Protein AF-A0A9C9Z7B1-F1 (afdb_monomer_lite)

Radius of gyration: 22.85 Å; chains: 1; bounding box: 45×32×53 Å

Foldseek 3Di:
DDPPDQWDWDQDPVRDIDTDRDDDPVVVVVVVVVVVVVVVVVVVVVVVVVVVVDPPPVVVPD

Sequence (62 aa):
MTLLDTRYTIETPEGIDLALCPAGPVPRALAYLVDFLLRAAILVALFFLTSWAGGLGEAGML

pLDDT: mean 84.84, std 15.46, range [47.06, 98.75]

Secondary structure (DSSP, 8-state):
-------EEEE-TTS-EEEE----HHHHHHHHHHHHHHHHHHHHHHHHHHHHTT-TTTTTT-

Structure (mmCIF, N/CA/C/O backbone):
data_AF-A0A9C9Z7B1-F1
#
_entry.id   AF-A0A9C9Z7B1-F1
#
loop_
_atom_site.group_PDB
_atom_site.id
_atom_site.type_symbol
_atom_site.label_atom_id
_atom_site.label_alt_id
_atom_site.label_comp_id
_atom_site.label_asym_id
_atom_site.label_entity_id
_atom_site.label_seq_id
_atom_site.pdbx_PDB_ins_code
_atom_site.Cartn_x
_atom_site.Cartn_y
_atom_site.Cartn_z
_atom_site.occupancy
_atom_site.B_iso_or_equiv
_atom_site.auth_seq_id
_atom_site.auth_comp_id
_atom_site.auth_asym_id
_atom_site.auth_atom_id
_atom_site.pdbx_PDB_model_num
ATOM 1 N N . MET A 1 1 ? -13.582 -12.131 26.984 1.00 47.06 1 MET A N 1
ATOM 2 C CA . MET A 1 1 ? -12.743 -11.085 26.361 1.00 47.06 1 MET A CA 1
ATOM 3 C C . MET A 1 1 ? -12.944 -11.160 24.861 1.00 47.06 1 MET A C 1
ATOM 5 O O . MET A 1 1 ? -12.420 -12.073 24.242 1.00 47.06 1 MET A O 1
ATOM 9 N N . THR A 1 2 ? -13.731 -10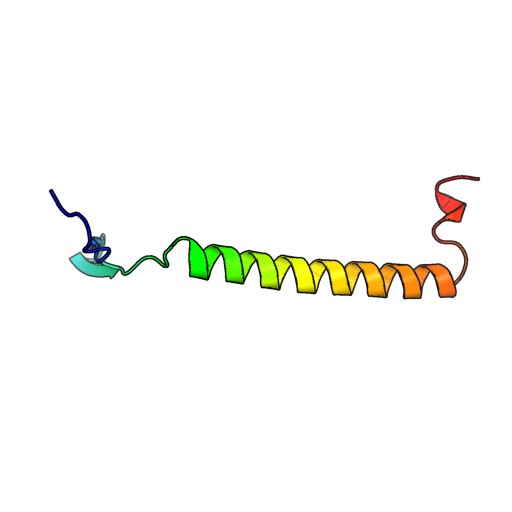.263 24.278 1.00 52.00 2 THR A N 1
ATOM 10 C CA . THR A 1 2 ? -13.825 -10.136 22.817 1.00 52.00 2 THR A CA 1
ATOM 11 C C . THR A 1 2 ? -13.547 -8.687 22.469 1.00 52.00 2 THR A C 1
ATOM 13 O O . THR A 1 2 ? -14.442 -7.847 22.473 1.00 52.00 2 THR A O 1
ATOM 16 N N . LEU A 1 3 ? -12.273 -8.399 22.223 1.00 65.75 3 LEU A N 1
ATOM 17 C CA . LEU A 1 3 ? -11.791 -7.126 21.698 1.00 65.75 3 LEU A CA 1
ATOM 18 C C . LEU A 1 3 ? -12.057 -7.127 20.180 1.00 65.75 3 LEU A C 1
ATOM 20 O O . LEU A 1 3 ? -11.150 -7.269 19.370 1.00 65.75 3 LEU A O 1
ATOM 24 N N . LEU A 1 4 ? -13.345 -7.127 19.818 1.00 66.69 4 LEU A N 1
ATOM 25 C CA . LEU A 1 4 ? -13.836 -6.999 18.438 1.00 66.69 4 LEU A CA 1
ATOM 26 C C . LEU A 1 4 ? -14.106 -5.536 18.075 1.00 66.69 4 LEU A C 1
ATOM 28 O O . LEU A 1 4 ? -14.251 -5.216 16.898 1.00 66.69 4 LEU A O 1
ATOM 32 N N . ASP A 1 5 ? -14.177 -4.662 19.081 1.00 74.75 5 ASP A N 1
ATOM 33 C CA . ASP A 1 5 ? -14.238 -3.227 18.863 1.00 74.75 5 ASP A CA 1
ATOM 34 C C . ASP A 1 5 ? -12.831 -2.712 18.547 1.00 74.75 5 ASP A C 1
ATOM 36 O O . ASP A 1 5 ? -11.926 -2.764 19.381 1.00 74.75 5 ASP A O 1
ATOM 40 N N . THR A 1 6 ? -12.633 -2.275 17.306 1.00 79.25 6 THR A N 1
ATOM 41 C CA . THR A 1 6 ? -11.389 -1.646 16.850 1.00 79.25 6 THR A CA 1
ATOM 42 C C . THR A 1 6 ? -11.431 -0.127 16.988 1.00 79.25 6 THR A C 1
ATOM 44 O O . THR A 1 6 ? -10.497 0.544 16.549 1.00 79.25 6 THR A O 1
ATOM 47 N N . ARG A 1 7 ? -12.511 0.438 17.543 1.00 86.12 7 ARG A N 1
ATOM 48 C CA . ARG A 1 7 ? -12.619 1.870 17.800 1.00 86.12 7 ARG A CA 1
ATOM 49 C C . ARG A 1 7 ? -11.798 2.229 19.033 1.00 86.12 7 ARG A C 1
ATOM 51 O O . ARG A 1 7 ? -11.942 1.624 20.091 1.00 86.12 7 ARG A O 1
ATOM 58 N N . TYR A 1 8 ? -10.928 3.218 18.888 1.00 87.50 8 TYR A N 1
ATOM 59 C CA . TYR A 1 8 ? -10.054 3.689 19.954 1.00 87.50 8 TYR A CA 1
ATOM 60 C C . TYR A 1 8 ? -10.182 5.201 20.091 1.00 87.50 8 TYR A C 1
ATOM 62 O O . TYR A 1 8 ? -10.068 5.912 19.095 1.00 87.50 8 TYR A O 1
ATOM 70 N N . THR A 1 9 ? -10.424 5.687 21.305 1.00 92.31 9 THR A N 1
ATOM 71 C CA . THR A 1 9 ? -10.541 7.121 21.589 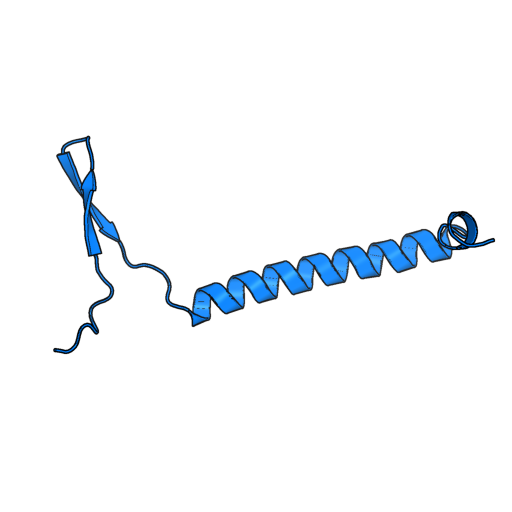1.00 92.31 9 THR A CA 1
ATOM 72 C C . THR A 1 9 ? -9.279 7.603 22.291 1.00 92.31 9 THR A C 1
ATOM 74 O O . THR A 1 9 ? -8.837 6.970 23.250 1.00 92.31 9 THR A O 1
ATOM 77 N N . ILE A 1 10 ? -8.703 8.704 21.807 1.00 92.31 10 ILE A N 1
ATOM 78 C CA . ILE A 1 10 ? -7.592 9.403 22.461 1.00 92.31 10 ILE A CA 1
ATOM 79 C C . ILE A 1 10 ? -7.937 10.861 22.697 1.00 92.31 10 ILE A C 1
ATOM 81 O O . ILE A 1 10 ? -8.441 11.524 21.797 1.00 92.31 10 ILE A O 1
ATOM 85 N N . GLU A 1 11 ? -7.576 11.361 23.869 1.00 94.75 11 GLU A N 1
ATOM 86 C CA . GLU A 1 11 ? -7.555 12.793 24.149 1.00 94.75 11 GLU A CA 1
ATOM 87 C C . GLU A 1 11 ? -6.312 13.403 23.502 1.00 94.75 11 GLU A C 1
ATOM 89 O O . GLU A 1 11 ? -5.187 12.929 23.715 1.00 94.75 11 GLU A O 1
ATOM 94 N N . THR A 1 12 ? -6.496 14.434 22.684 1.00 93.94 12 THR A N 1
ATOM 95 C CA . THR A 1 12 ? -5.372 15.185 22.122 1.00 93.94 12 THR A CA 1
ATOM 96 C C . THR A 1 12 ? -4.924 16.298 23.077 1.00 93.94 12 THR A C 1
ATOM 98 O O . THR A 1 12 ? -5.679 16.690 23.970 1.00 93.94 12 THR A O 1
ATOM 101 N N . PRO A 1 13 ? -3.702 16.847 22.928 1.00 94.69 13 PRO A N 1
ATOM 102 C CA . PRO A 1 13 ? -3.211 17.949 23.769 1.00 94.69 13 PRO A CA 1
ATOM 103 C C . PRO A 1 13 ? -4.100 19.204 23.774 1.00 94.69 13 PRO A C 1
ATOM 105 O O . PRO A 1 13 ? -4.013 20.027 24.681 1.00 94.69 13 PRO A O 1
ATOM 108 N N . GLU A 1 14 ? -4.952 19.352 22.765 1.00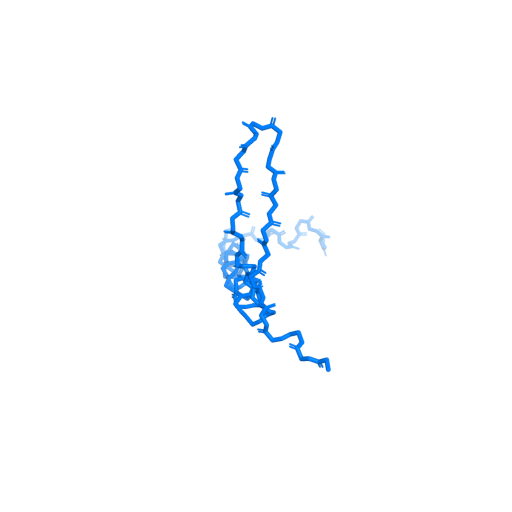 96.19 14 GLU A N 1
ATOM 109 C CA . GLU A 1 14 ? -5.931 20.423 22.598 1.00 96.19 14 GLU A CA 1
ATOM 110 C C . GLU A 1 14 ? -7.202 20.211 23.446 1.00 96.19 14 GLU A C 1
ATOM 112 O O . GLU A 1 14 ? -8.075 21.077 23.452 1.00 96.19 14 GLU A O 1
ATOM 117 N N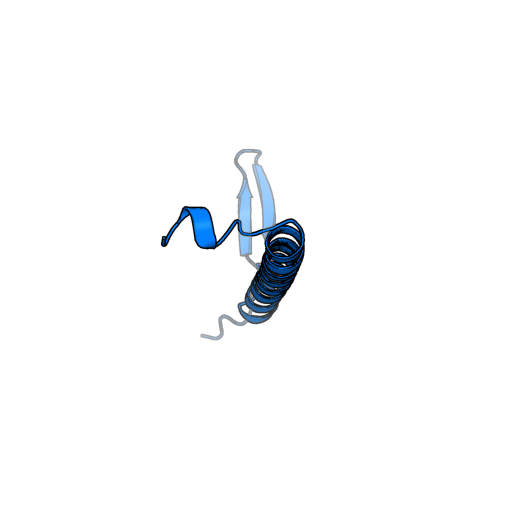 . GLY A 1 15 ? -7.306 19.089 24.169 1.00 93.44 15 GLY A N 1
ATOM 118 C CA . GLY A 1 15 ? -8.450 18.747 25.020 1.00 93.44 15 GLY A CA 1
ATOM 119 C C . GLY A 1 15 ? -9.682 18.293 24.236 1.00 93.44 15 GLY A C 1
ATOM 120 O O . GLY A 1 15 ? -10.804 18.557 24.669 1.00 93.44 15 GLY A O 1
ATOM 121 N N . ILE A 1 16 ? -9.477 17.689 23.060 1.00 94.38 16 ILE A N 1
ATOM 122 C CA . ILE A 1 16 ? -10.545 17.101 22.246 1.00 94.38 16 ILE A CA 1
ATOM 123 C C . ILE A 1 16 ? -10.344 15.590 22.084 1.00 94.38 16 ILE A C 1
ATOM 125 O O . ILE A 1 16 ? -9.233 15.113 21.846 1.00 94.38 16 ILE A O 1
ATOM 129 N N . ASP A 1 17 ? -11.452 14.851 22.117 1.00 94.88 17 ASP A N 1
ATOM 130 C CA . ASP A 1 17 ? -11.482 13.410 21.880 1.00 94.88 17 ASP A CA 1
ATOM 131 C C . ASP A 1 17 ? -11.412 13.078 20.380 1.00 94.88 17 ASP A C 1
ATOM 133 O O . ASP A 1 17 ? -12.320 13.386 19.599 1.00 94.88 17 ASP A O 1
ATOM 137 N N . LEU A 1 18 ? -10.368 12.361 19.967 1.00 92.31 18 LEU A N 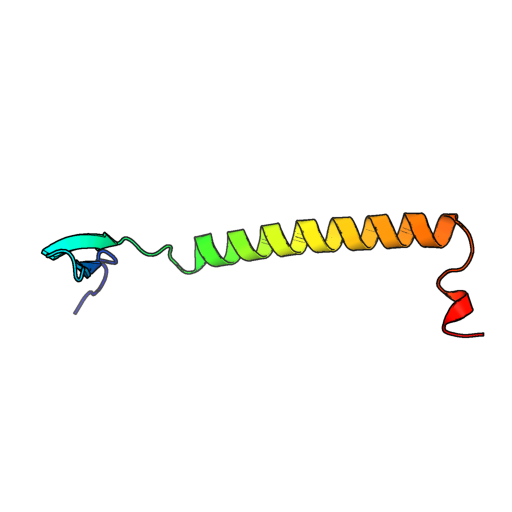1
ATOM 138 C CA . LEU A 1 18 ? -10.264 11.745 18.647 1.00 92.31 18 LEU A CA 1
ATOM 139 C C . LEU A 1 18 ? -10.671 10.274 18.700 1.00 92.31 18 LEU A C 1
ATOM 141 O O . LEU A 1 18 ? -9.945 9.424 19.214 1.00 92.31 18 LEU A O 1
ATOM 145 N N . ALA A 1 19 ? -11.802 9.955 18.072 1.00 91.94 19 ALA A N 1
ATOM 146 C CA . ALA A 1 19 ? -12.210 8.580 17.815 1.00 91.94 19 ALA A CA 1
ATOM 147 C C . ALA A 1 19 ? -11.563 8.053 16.523 1.00 91.94 19 ALA A C 1
ATOM 149 O O . ALA A 1 19 ? -11.905 8.471 15.416 1.00 91.94 19 ALA A O 1
ATOM 150 N N . LEU A 1 20 ? -10.653 7.095 16.666 1.00 90.69 20 LEU A N 1
ATOM 151 C CA . LEU A 1 20 ? -9.937 6.437 15.582 1.00 90.69 20 LEU A CA 1
ATOM 152 C C . LEU A 1 20 ? -10.537 5.060 15.294 1.00 90.69 20 LEU A C 1
ATOM 154 O O . LEU A 1 20 ? -10.860 4.299 16.203 1.00 90.69 20 LEU A O 1
ATOM 158 N N . CYS A 1 21 ? -10.597 4.712 14.012 1.00 90.25 21 CYS A N 1
ATOM 159 C CA . CYS A 1 21 ? -10.903 3.363 13.543 1.00 90.25 21 CYS A CA 1
ATOM 160 C C . CYS A 1 21 ? -9.752 2.901 12.642 1.00 90.25 21 CYS A C 1
ATOM 162 O O . CYS A 1 21 ? -9.820 3.086 11.423 1.00 90.25 21 CYS A O 1
ATOM 164 N N . PRO A 1 22 ? -8.655 2.367 13.211 1.00 88.25 22 PRO A N 1
ATOM 165 C CA . PRO A 1 22 ? -7.509 1.947 12.424 1.00 88.25 22 PRO A CA 1
ATOM 166 C C . PRO A 1 22 ? -7.922 0.920 11.371 1.00 88.25 22 PRO A C 1
ATOM 168 O O . PRO A 1 22 ? -8.614 -0.053 11.666 1.00 88.25 22 PRO A O 1
ATOM 171 N N . ALA A 1 23 ? -7.449 1.108 10.140 1.00 91.25 23 ALA A N 1
ATOM 172 C CA . ALA A 1 23 ? -7.640 0.122 9.089 1.00 91.25 23 ALA A CA 1
ATOM 173 C C . ALA A 1 23 ? -7.037 -1.226 9.524 1.00 91.25 23 ALA A C 1
ATOM 175 O O . ALA A 1 23 ? -5.900 -1.274 10.014 1.00 91.25 23 ALA A O 1
ATOM 176 N N . GLY A 1 24 ? -7.797 -2.308 9.340 1.00 90.69 24 GLY A N 1
ATOM 177 C CA . GLY A 1 24 ? -7.348 -3.667 9.635 1.00 90.69 24 GLY A CA 1
ATOM 178 C C . GLY A 1 24 ? -6.193 -4.134 8.734 1.00 90.69 24 GLY A C 1
ATOM 179 O O . GLY A 1 24 ? -5.765 -3.417 7.826 1.00 90.69 24 GLY A O 1
ATOM 180 N N . PRO A 1 25 ? -5.687 -5.361 8.938 1.00 92.88 25 PRO A N 1
ATOM 181 C CA . PRO A 1 25 ? -4.553 -5.882 8.173 1.00 92.88 25 PRO A CA 1
ATOM 182 C C . PRO A 1 25 ? -4.844 -5.999 6.669 1.00 92.88 25 PRO A C 1
ATOM 184 O O . PRO A 1 25 ? -3.976 -5.695 5.858 1.00 92.88 25 PRO A O 1
ATOM 187 N N . VAL A 1 26 ? -6.071 -6.372 6.285 1.00 95.62 26 VAL A N 1
ATOM 188 C CA . VAL A 1 26 ? -6.473 -6.550 4.877 1.00 95.62 26 VAL A CA 1
ATOM 189 C C . VAL A 1 26 ? -6.411 -5.246 4.068 1.00 95.62 26 VAL A C 1
ATOM 191 O O . VAL A 1 26 ? -5.674 -5.218 3.083 1.00 95.62 26 VAL A O 1
ATOM 194 N N . PRO A 1 27 ? -7.105 -4.149 4.444 1.00 95.50 27 PRO A N 1
ATOM 195 C CA . PRO A 1 27 ? -7.015 -2.897 3.690 1.00 95.50 27 PRO A CA 1
ATOM 196 C C . PRO A 1 27 ? -5.586 -2.336 3.642 1.00 95.50 27 PRO A C 1
ATOM 198 O O . PRO A 1 27 ? -5.197 -1.774 2.621 1.00 95.50 27 PRO A O 1
ATOM 201 N N . ARG A 1 28 ? -4.767 -2.545 4.688 1.00 95.81 28 ARG A N 1
ATOM 202 C CA . ARG A 1 28 ? -3.338 -2.180 4.659 1.00 95.81 28 ARG A CA 1
ATOM 203 C C . ARG A 1 28 ? -2.554 -3.007 3.642 1.00 95.81 28 ARG A C 1
ATOM 205 O O . ARG A 1 28 ? -1.805 -2.438 2.858 1.00 95.81 28 ARG A O 1
ATOM 212 N N . ALA A 1 29 ? -2.733 -4.328 3.627 1.00 98.19 29 ALA A N 1
ATOM 213 C CA . ALA A 1 29 ? -2.067 -5.209 2.670 1.00 98.19 29 ALA A CA 1
ATOM 214 C C . ALA A 1 29 ? -2.444 -4.872 1.219 1.00 98.19 29 ALA A C 1
ATOM 216 O O . ALA A 1 29 ? -1.576 -4.856 0.352 1.00 98.19 29 ALA A O 1
ATOM 217 N N . LEU A 1 30 ? -3.715 -4.543 0.964 1.00 98.44 30 LEU A N 1
ATOM 218 C CA . LEU A 1 30 ? -4.172 -4.099 -0.354 1.00 98.44 30 LEU A CA 1
ATOM 219 C C . LEU A 1 30 ? -3.531 -2.770 -0.768 1.00 98.44 30 LEU A C 1
ATOM 221 O O . LEU A 1 30 ? -3.102 -2.651 -1.912 1.00 98.44 30 LEU A O 1
ATOM 225 N N . ALA A 1 31 ? -3.408 -1.803 0.146 1.00 98.00 31 ALA A N 1
ATOM 226 C CA . ALA A 1 31 ? -2.710 -0.548 -0.137 1.00 98.00 31 ALA A CA 1
ATOM 227 C C . ALA A 1 31 ? -1.242 -0.798 -0.530 1.00 98.00 31 ALA A C 1
ATOM 229 O O . ALA A 1 31 ? -0.804 -0.343 -1.585 1.00 98.00 31 ALA A O 1
ATOM 230 N N . TYR A 1 32 ? -0.521 -1.622 0.242 1.00 98.19 32 TYR A N 1
ATOM 231 C CA . TYR A 1 32 ? 0.851 -2.018 -0.099 1.00 98.19 32 TYR A CA 1
ATOM 232 C C . TYR A 1 32 ? 0.945 -2.747 -1.440 1.00 98.19 32 TYR A C 1
ATOM 234 O O . TYR A 1 32 ? 1.890 -2.522 -2.194 1.00 98.19 32 TYR A O 1
ATOM 242 N N . LEU A 1 33 ? -0.016 -3.621 -1.748 1.00 98.62 33 LEU A N 1
ATOM 243 C CA . LEU A 1 33 ? -0.051 -4.339 -3.018 1.00 98.62 33 LEU A CA 1
ATOM 244 C C . LEU A 1 33 ? -0.211 -3.373 -4.194 1.00 98.62 33 LEU A C 1
ATOM 246 O O . LEU A 1 33 ? 0.490 -3.514 -5.191 1.00 98.62 33 LEU A O 1
ATOM 250 N N . VAL A 1 34 ? -1.092 -2.378 -4.075 1.00 98.50 34 VAL A N 1
ATOM 251 C CA . VAL A 1 34 ? -1.278 -1.350 -5.108 1.00 98.50 34 VAL A CA 1
ATOM 252 C C . VAL A 1 34 ? 0.007 -0.545 -5.305 1.00 98.50 34 VAL A C 1
ATOM 254 O O . VAL A 1 34 ? 0.464 -0.408 -6.440 1.00 98.50 34 VAL A O 1
ATOM 257 N N . ASP A 1 35 ? 0.638 -0.090 -4.219 1.00 98.12 35 ASP A N 1
ATOM 258 C CA . ASP A 1 35 ? 1.915 0.631 -4.283 1.00 98.12 35 ASP A CA 1
ATOM 259 C C . ASP A 1 35 ? 3.020 -0.212 -4.931 1.00 98.12 35 ASP A C 1
ATOM 261 O O . ASP A 1 35 ? 3.819 0.291 -5.725 1.00 98.12 35 ASP A O 1
ATOM 265 N N . PHE A 1 36 ? 3.073 -1.504 -4.601 1.00 98.56 36 PHE A N 1
ATOM 266 C CA . PHE A 1 36 ? 4.035 -2.444 -5.162 1.00 98.56 36 PHE A CA 1
ATOM 267 C C . PHE A 1 36 ? 3.805 -2.663 -6.659 1.00 98.56 36 PHE A C 1
ATOM 269 O O . PHE A 1 36 ? 4.753 -2.570 -7.435 1.00 98.56 36 PHE A O 1
ATOM 276 N N . LEU A 1 37 ? 2.560 -2.904 -7.077 1.00 98.75 37 LEU A N 1
ATOM 277 C CA . LEU A 1 37 ? 2.205 -3.122 -8.479 1.00 98.75 37 LEU A CA 1
ATOM 278 C C . LEU A 1 37 ? 2.492 -1.888 -9.330 1.00 98.75 37 LEU A C 1
ATOM 280 O O . LEU A 1 37 ? 3.068 -2.013 -10.409 1.00 98.75 37 LEU A O 1
ATOM 284 N N . LEU A 1 38 ? 2.154 -0.697 -8.833 1.00 98.56 38 LEU A N 1
ATOM 285 C CA . LEU A 1 38 ? 2.443 0.549 -9.533 1.00 98.56 38 LEU A CA 1
ATOM 286 C C . LEU A 1 38 ? 3.954 0.757 -9.682 1.00 98.56 38 LEU A C 1
ATOM 288 O O . LEU A 1 38 ? 4.438 1.065 -10.770 1.00 98.56 38 LEU A O 1
ATOM 292 N N . ARG A 1 39 ? 4.720 0.537 -8.608 1.00 98.06 39 ARG A N 1
ATOM 293 C CA . ARG A 1 39 ? 6.182 0.676 -8.631 1.00 98.06 39 ARG A CA 1
ATOM 294 C C . ARG A 1 39 ? 6.838 -0.347 -9.553 1.00 98.06 39 ARG A C 1
ATOM 296 O O . ARG A 1 39 ? 7.725 0.019 -10.317 1.00 98.06 39 ARG A O 1
ATOM 303 N N . ALA A 1 40 ? 6.381 -1.596 -9.526 1.00 98.31 40 ALA A N 1
ATOM 304 C CA . ALA A 1 40 ? 6.842 -2.642 -10.430 1.00 98.31 40 ALA A CA 1
ATOM 305 C C . ALA A 1 40 ? 6.530 -2.293 -11.891 1.00 98.31 40 ALA A C 1
ATOM 307 O O . ALA A 1 40 ? 7.413 -2.393 -12.737 1.00 98.31 40 ALA A O 1
ATOM 308 N N . ALA A 1 41 ? 5.318 -1.812 -12.184 1.00 98.38 41 ALA A N 1
ATOM 309 C CA . ALA A 1 41 ? 4.930 -1.394 -13.529 1.00 98.38 41 ALA A CA 1
ATOM 310 C C . ALA A 1 41 ? 5.816 -0.254 -14.054 1.00 98.38 41 ALA A C 1
ATOM 312 O O . ALA A 1 41 ? 6.286 -0.316 -15.187 1.00 98.38 41 ALA A O 1
ATOM 313 N N . ILE A 1 42 ? 6.102 0.749 -13.218 1.00 97.50 42 ILE A N 1
ATOM 314 C CA . ILE A 1 42 ? 7.009 1.850 -13.563 1.00 97.50 42 ILE A CA 1
ATOM 315 C C . ILE A 1 42 ? 8.420 1.324 -13.845 1.00 97.50 42 ILE A C 1
ATOM 317 O O . ILE A 1 42 ? 9.006 1.676 -14.864 1.00 97.50 42 ILE A O 1
ATOM 321 N N . LEU A 1 43 ? 8.968 0.467 -12.979 1.00 94.94 43 LEU A N 1
ATOM 322 C CA . LEU A 1 43 ? 10.313 -0.087 -13.161 1.00 94.94 43 LEU A CA 1
ATOM 323 C C . LEU A 1 43 ? 10.418 -0.948 -14.424 1.00 94.94 43 LEU A C 1
ATOM 325 O O . LEU A 1 43 ? 11.404 -0.846 -15.147 1.00 94.94 43 LEU A O 1
ATOM 329 N N . VAL A 1 44 ? 9.394 -1.748 -14.722 1.00 94.44 44 VAL A N 1
ATOM 330 C CA . VAL A 1 44 ? 9.315 -2.544 -15.954 1.00 94.44 44 VAL A CA 1
ATOM 331 C C . VAL A 1 44 ? 9.233 -1.637 -17.183 1.00 94.44 44 VAL A C 1
ATOM 333 O O . VAL A 1 44 ? 9.953 -1.855 -18.155 1.00 94.44 44 VAL A O 1
ATOM 336 N N . ALA A 1 45 ? 8.413 -0.585 -17.142 1.00 94.12 45 ALA A N 1
ATOM 337 C CA . ALA A 1 45 ? 8.329 0.386 -18.230 1.00 94.12 45 ALA A CA 1
ATOM 338 C C . ALA A 1 45 ? 9.672 1.098 -18.461 1.00 94.12 45 ALA A C 1
ATOM 340 O O . ALA A 1 45 ? 10.112 1.230 -19.602 1.00 94.12 45 ALA A O 1
ATOM 341 N N . LEU A 1 46 ? 10.354 1.502 -17.385 1.00 90.69 46 LEU A N 1
ATOM 342 C CA . LEU A 1 46 ? 11.686 2.097 -17.457 1.00 90.69 46 LEU A CA 1
ATOM 343 C C . LEU A 1 46 ? 12.716 1.115 -18.013 1.00 90.69 46 LEU A C 1
ATOM 345 O O . LEU A 1 46 ? 13.509 1.514 -18.853 1.00 90.69 46 LEU A O 1
ATOM 349 N N . PHE A 1 47 ? 12.684 -0.154 -17.602 1.00 87.88 47 PHE A N 1
ATOM 350 C CA . PHE A 1 47 ? 13.555 -1.198 -18.143 1.00 87.88 47 PHE A CA 1
ATOM 351 C C . PHE A 1 47 ? 13.405 -1.339 -19.664 1.00 87.88 47 PHE A C 1
ATOM 353 O O . PHE A 1 47 ? 14.400 -1.385 -20.387 1.00 87.88 47 PHE A O 1
ATOM 360 N N . PHE A 1 48 ? 12.173 -1.360 -20.179 1.00 88.19 48 PHE A N 1
ATOM 361 C CA . PHE A 1 48 ? 11.943 -1.414 -21.625 1.00 88.19 48 PHE A CA 1
ATOM 362 C C . PHE A 1 48 ? 12.370 -0.127 -22.336 1.00 88.19 48 PHE A C 1
ATOM 364 O O . PHE A 1 48 ? 12.985 -0.184 -23.397 1.00 88.19 48 PHE A O 1
ATOM 371 N N . LEU A 1 49 ? 12.100 1.036 -21.740 1.00 87.12 49 LEU A N 1
ATOM 372 C CA . LEU A 1 49 ? 12.497 2.321 -22.308 1.00 87.12 49 LEU A CA 1
ATOM 373 C C . LEU A 1 49 ? 14.025 2.453 -22.414 1.00 87.12 49 LEU A C 1
ATOM 375 O O . LEU A 1 49 ? 14.540 2.878 -23.447 1.00 87.12 49 LEU A O 1
ATOM 379 N N . THR A 1 50 ? 14.754 2.075 -21.363 1.00 82.50 50 THR A N 1
ATOM 380 C CA . THR A 1 50 ? 16.219 2.178 -21.316 1.00 82.50 50 THR A CA 1
ATOM 381 C C . THR A 1 50 ? 16.918 1.089 -22.122 1.00 82.50 50 THR A C 1
ATOM 383 O O . THR A 1 50 ? 17.974 1.351 -22.693 1.00 82.50 50 THR A O 1
ATOM 386 N N . SER A 1 51 ? 16.343 -0.113 -22.219 1.00 80.12 51 SER A N 1
ATOM 387 C CA . SER A 1 51 ? 16.869 -1.169 -23.095 1.00 80.12 51 SER A CA 1
ATOM 388 C C . SER A 1 51 ? 16.702 -0.823 -24.576 1.00 80.12 51 SER A C 1
ATOM 390 O O . SER A 1 51 ? 17.635 -1.026 -25.350 1.00 80.12 51 SER A O 1
ATOM 392 N N . TRP A 1 52 ? 15.565 -0.232 -24.964 1.00 73.44 52 TRP A N 1
ATOM 39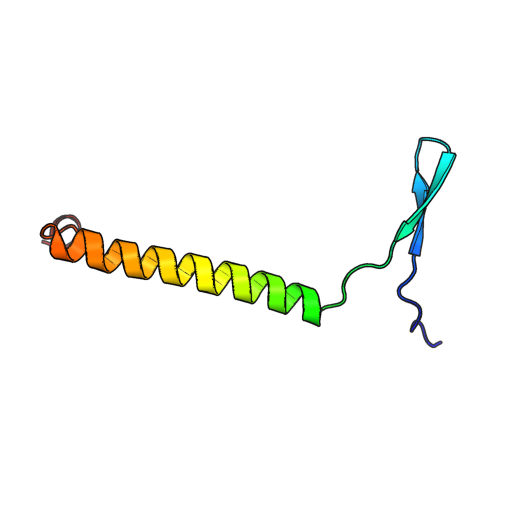3 C CA . TRP A 1 52 ? 15.319 0.226 -26.335 1.00 73.44 52 TRP A CA 1
ATOM 394 C C . TRP A 1 52 ? 16.213 1.404 -26.747 1.00 73.44 52 TRP A C 1
ATOM 396 O O . TRP A 1 52 ? 16.671 1.460 -27.885 1.00 73.44 52 TRP A O 1
ATOM 406 N N . ALA A 1 53 ? 16.501 2.330 -25.826 1.00 72.31 53 ALA A N 1
ATOM 407 C CA . ALA A 1 53 ? 17.374 3.482 -26.071 1.00 72.31 53 ALA A CA 1
ATOM 408 C C . ALA A 1 53 ? 18.866 3.125 -26.275 1.00 72.31 53 ALA A C 1
ATOM 410 O O . ALA A 1 53 ? 19.667 4.012 -26.558 1.00 72.31 53 ALA A O 1
ATOM 411 N N . GLY A 1 54 ? 19.235 1.842 -26.189 1.00 63.69 54 GLY A N 1
ATOM 412 C CA . GLY A 1 54 ? 20.599 1.357 -26.373 1.00 63.69 54 GLY A CA 1
ATOM 413 C C . GLY A 1 54 ? 21.320 1.158 -25.041 1.00 63.69 54 GLY A C 1
ATOM 414 O O . GLY A 1 54 ? 21.878 2.089 -24.471 1.00 63.69 54 GLY A O 1
ATOM 415 N N . GLY A 1 55 ? 21.344 -0.085 -24.557 1.00 62.06 55 GLY A N 1
ATOM 416 C CA . GLY A 1 55 ? 22.479 -0.588 -23.780 1.00 62.06 55 GLY A CA 1
ATOM 417 C C . GLY A 1 55 ? 22.737 -0.006 -22.386 1.00 62.06 55 GLY A C 1
ATOM 418 O O . GLY A 1 55 ? 23.865 -0.120 -21.917 1.00 62.06 55 GLY A O 1
ATOM 419 N N . LEU A 1 56 ? 21.756 0.524 -21.645 1.00 56.50 56 LEU A N 1
ATOM 420 C CA . LEU A 1 56 ? 22.020 0.855 -20.226 1.00 56.50 56 LEU A CA 1
ATOM 421 C C . LEU A 1 56 ? 22.394 -0.374 -19.363 1.00 56.50 56 LEU A C 1
ATOM 423 O O . LEU A 1 56 ? 22.861 -0.208 -18.239 1.00 56.50 56 LEU A O 1
ATOM 427 N N . GLY A 1 57 ? 22.215 -1.592 -19.889 1.00 54.16 57 GLY A N 1
ATOM 428 C CA . GLY A 1 57 ? 22.717 -2.841 -19.309 1.00 54.16 57 GLY A CA 1
ATOM 429 C C . GLY A 1 57 ? 24.151 -3.225 -19.709 1.00 54.16 57 GLY A C 1
ATOM 430 O O . GLY A 1 57 ? 24.757 -4.013 -18.992 1.00 54.16 57 GLY A O 1
ATOM 431 N N . GLU A 1 58 ? 24.724 -2.668 -20.784 1.00 55.81 58 GLU A N 1
ATOM 432 C CA . GLU A 1 58 ? 26.140 -2.910 -21.119 1.00 55.81 58 GLU A CA 1
ATOM 433 C C . GLU A 1 58 ? 27.081 -2.044 -20.267 1.00 55.81 58 GLU A C 1
ATOM 435 O O . GLU A 1 58 ? 28.121 -2.526 -19.842 1.00 55.81 58 GLU A O 1
ATOM 440 N N . ALA A 1 59 ? 26.671 -0.836 -19.855 1.00 55.81 59 ALA A N 1
ATOM 441 C CA . ALA A 1 59 ? 27.475 0.034 -18.980 1.00 55.81 59 ALA A CA 1
ATOM 442 C C . ALA A 1 59 ? 27.748 -0.528 -17.563 1.00 55.81 59 ALA A C 1
ATOM 444 O O . ALA A 1 59 ? 28.522 0.061 -16.809 1.00 55.81 59 ALA A O 1
ATOM 445 N N . GLY A 1 60 ? 27.102 -1.633 -17.173 1.00 56.47 60 GLY A N 1
ATOM 446 C CA . GLY A 1 60 ? 27.337 -2.302 -15.892 1.00 56.47 60 GLY A CA 1
ATOM 447 C C . GLY A 1 60 ? 28.125 -3.612 -15.975 1.00 56.47 60 GLY A C 1
ATOM 448 O O . GLY A 1 60 ? 28.604 -4.058 -14.935 1.00 56.47 60 GLY A O 1
ATOM 449 N N . MET A 1 61 ? 28.231 -4.257 -17.147 1.00 58.78 61 MET A N 1
ATOM 450 C CA . MET A 1 61 ? 28.722 -5.643 -17.245 1.00 58.78 61 MET A CA 1
ATOM 451 C C . MET A 1 61 ? 29.413 -6.033 -18.577 1.00 58.78 61 MET A C 1
ATOM 453 O O . MET A 1 61 ? 29.460 -7.228 -18.861 1.00 58.78 61 MET A O 1
ATOM 457 N N . LEU A 1 62 ? 29.993 -5.102 -19.355 1.00 53.91 62 LEU A N 1
ATOM 458 C CA . LEU A 1 62 ? 31.121 -5.360 -20.281 1.00 53.91 62 LEU A CA 1
ATOM 459 C C . LEU A 1 62 ? 32.068 -4.153 -20.357 1.00 53.91 62 LEU A C 1
ATOM 461 O O . LEU A 1 62 ? 31.572 -3.023 -20.554 1.00 53.91 62 LEU A O 1
#